Protein AF-A0A952LG15-F1 (afdb_monomer_lite)

Sequence (150 aa):
MENNVIGFGLSIRQSVFETNSSSMHSLSISENNQILEQPFKKETTLRGWIEVTGGDFGWGYEELDTSEEKLNYIFQEMYLNSNEETMNQFAQYFKEMTGIELKIDLEMLKSGYIDHQSFGLINDNYHGDFKKMYQFVVSNSSIIIDNDNH

pLDDT: mean 74.76, std 17.98, range [33.62, 94.62]

Structure (mmCIF, N/CA/C/O backbone):
data_AF-A0A952LG15-F1
#
_entry.id   AF-A0A952LG15-F1
#
loop_
_atom_site.group_PDB
_atom_site.id
_atom_site.type_symbol
_atom_site.label_atom_id
_atom_site.label_alt_id
_atom_site.label_comp_id
_atom_site.label_asym_id
_atom_site.label_entity_id
_atom_site.label_seq_id
_atom_site.pdbx_PDB_ins_code
_atom_site.Cartn_x
_atom_site.Cartn_y
_atom_site.Cartn_z
_atom_site.occupancy
_atom_site.B_iso_or_equiv
_atom_site.auth_seq_id
_atom_site.auth_comp_id
_atom_site.auth_asym_id
_atom_site.auth_atom_id
_atom_site.pdbx_PDB_model_num
ATOM 1 N N . MET A 1 1 ? -14.404 7.427 -67.918 1.00 37.53 1 MET A N 1
ATOM 2 C CA . MET A 1 1 ? -13.280 6.475 -67.836 1.00 37.53 1 MET A CA 1
ATOM 3 C C . MET A 1 1 ? -12.181 7.221 -67.084 1.00 37.53 1 MET A C 1
ATOM 5 O O . MET A 1 1 ? -11.530 8.051 -67.694 1.00 37.53 1 MET A O 1
ATOM 9 N N . GLU A 1 2 ? -12.187 7.288 -65.746 1.00 39.88 2 GLU A N 1
ATOM 10 C CA . GLU A 1 2 ? -11.816 6.214 -64.787 1.00 39.88 2 GLU A CA 1
ATOM 11 C C . GLU A 1 2 ? -10.463 5.585 -65.190 1.00 39.88 2 GLU A C 1
ATOM 13 O O . GLU A 1 2 ? -10.354 5.087 -66.304 1.00 39.88 2 GLU A O 1
ATOM 18 N N . ASN A 1 3 ? -9.373 5.633 -64.410 1.00 35.91 3 ASN A N 1
ATOM 19 C CA . ASN A 1 3 ? -9.259 5.372 -62.971 1.00 35.91 3 ASN A CA 1
ATOM 20 C C . ASN A 1 3 ? -8.068 6.077 -62.275 1.00 35.91 3 ASN A C 1
ATOM 22 O O . ASN A 1 3 ? -6.996 6.241 -62.853 1.00 35.91 3 ASN A O 1
ATOM 26 N N . ASN A 1 4 ? -8.272 6.386 -60.989 1.00 43.59 4 ASN A N 1
ATOM 27 C CA . ASN A 1 4 ? -7.253 6.574 -59.948 1.00 43.59 4 ASN A CA 1
ATOM 28 C C . ASN A 1 4 ? -6.508 5.257 -59.671 1.00 43.59 4 ASN A C 1
ATOM 30 O O . ASN A 1 4 ? -7.181 4.244 -59.518 1.00 43.59 4 ASN A O 1
ATOM 34 N N . VAL A 1 5 ? -5.190 5.296 -59.431 1.00 44.94 5 VAL A N 1
ATOM 35 C CA . VAL A 1 5 ? -4.531 4.414 -58.443 1.00 44.94 5 VAL A CA 1
ATOM 36 C C . VAL A 1 5 ? -3.368 5.164 -57.787 1.00 44.94 5 VAL A C 1
ATOM 38 O O . VAL A 1 5 ? -2.403 5.554 -58.440 1.00 44.94 5 VAL A O 1
ATOM 41 N N . ILE A 1 6 ? -3.483 5.347 -56.473 1.00 46.97 6 ILE A N 1
ATOM 42 C CA . ILE A 1 6 ? -2.462 5.860 -55.559 1.00 46.97 6 ILE A CA 1
ATOM 43 C C . ILE A 1 6 ? -1.629 4.647 -55.126 1.00 46.97 6 ILE A C 1
ATOM 45 O O . ILE A 1 6 ? -2.151 3.742 -54.479 1.00 46.97 6 ILE A O 1
ATOM 49 N N . GLY A 1 7 ? -0.356 4.588 -55.517 1.00 41.56 7 GLY A N 1
ATOM 50 C CA . GLY A 1 7 ? 0.558 3.521 -55.109 1.00 41.56 7 GLY A CA 1
ATOM 51 C C . GLY A 1 7 ? 1.258 3.870 -53.799 1.00 41.56 7 GLY A C 1
ATOM 52 O O . GLY A 1 7 ? 2.211 4.645 -53.801 1.00 41.56 7 GLY A O 1
ATOM 53 N N . PHE A 1 8 ? 0.792 3.298 -52.687 1.00 39.62 8 PHE A N 1
ATOM 54 C CA . PHE A 1 8 ? 1.508 3.282 -51.411 1.00 39.62 8 PHE A CA 1
ATOM 55 C C . PHE A 1 8 ? 2.841 2.537 -51.577 1.00 39.62 8 PHE A C 1
ATOM 57 O O . PHE A 1 8 ? 2.868 1.325 -51.786 1.00 39.62 8 PHE A O 1
ATOM 64 N N . GLY A 1 9 ? 3.955 3.261 -51.475 1.00 33.62 9 GLY A N 1
ATOM 65 C CA . GLY A 1 9 ? 5.282 2.666 -51.357 1.00 33.62 9 GLY A CA 1
ATOM 66 C C . GLY A 1 9 ? 5.472 2.096 -49.955 1.00 33.62 9 GLY A C 1
ATOM 67 O O . GLY A 1 9 ? 5.815 2.830 -49.031 1.00 33.62 9 GLY A O 1
ATOM 68 N N . LEU A 1 10 ? 5.247 0.791 -49.797 1.00 39.31 10 LEU A N 1
ATOM 69 C CA . LEU A 1 10 ? 5.712 0.028 -48.640 1.00 39.31 10 LEU A CA 1
ATOM 70 C C . LEU A 1 10 ? 7.243 0.121 -48.578 1.00 39.31 10 LEU A C 1
ATOM 72 O O . LEU A 1 10 ? 7.946 -0.481 -49.388 1.00 39.31 10 LEU A O 1
ATOM 76 N N . SER A 1 11 ? 7.761 0.891 -47.623 1.00 37.91 11 SER A N 1
ATOM 77 C CA . SER A 1 11 ? 9.184 0.890 -47.291 1.00 37.91 11 SER A CA 1
ATOM 78 C C . SER A 1 11 ? 9.449 -0.265 -46.330 1.00 37.91 11 SER A C 1
ATOM 80 O O . SER A 1 11 ? 9.225 -0.147 -45.127 1.00 37.91 11 SER A O 1
ATOM 82 N N . ILE A 1 12 ? 9.883 -1.406 -46.866 1.00 51.88 12 ILE A N 1
ATOM 83 C CA . ILE A 1 12 ? 10.419 -2.504 -46.056 1.00 51.88 12 ILE A CA 1
ATOM 84 C C . ILE A 1 12 ? 11.850 -2.111 -45.680 1.00 51.88 12 ILE A C 1
ATOM 86 O O . ILE A 1 12 ? 12.734 -2.089 -46.539 1.00 51.88 12 ILE A O 1
ATOM 90 N N . ARG A 1 13 ? 12.086 -1.759 -44.410 1.00 42.12 13 ARG A N 1
ATOM 91 C CA . ARG A 1 13 ? 13.445 -1.514 -43.913 1.00 42.12 13 ARG A CA 1
ATOM 92 C C . ARG A 1 13 ? 14.139 -2.840 -43.618 1.00 42.12 13 ARG A C 1
ATOM 94 O O . ARG A 1 13 ? 13.604 -3.709 -42.941 1.00 42.12 13 ARG A O 1
ATOM 101 N N . GLN A 1 14 ? 15.332 -2.969 -44.186 1.00 44.34 14 GLN A N 1
ATOM 102 C CA . GLN A 1 14 ? 16.214 -4.118 -44.068 1.00 44.34 14 GLN A CA 1
ATOM 103 C C . GLN A 1 14 ? 16.863 -4.215 -42.685 1.00 44.34 14 GLN A C 1
ATOM 105 O O . GLN A 1 14 ? 17.264 -3.201 -42.120 1.00 44.34 14 GLN A O 1
ATOM 110 N N . SER A 1 15 ? 17.050 -5.459 -42.234 1.00 42.75 15 SER A N 1
ATOM 111 C CA . SER A 1 15 ? 18.010 -5.871 -41.203 1.00 42.75 15 SER A CA 1
ATOM 112 C C . SER A 1 15 ? 17.993 -5.058 -39.912 1.00 42.75 15 SER A C 1
ATOM 114 O O . SER A 1 15 ? 18.987 -4.434 -39.547 1.00 42.75 15 SER A O 1
ATOM 116 N N . VAL A 1 16 ? 16.895 -5.160 -39.168 1.00 39.16 16 VAL A N 1
ATOM 117 C CA . VAL A 1 16 ? 16.917 -4.895 -37.730 1.00 39.16 16 VAL A CA 1
ATOM 118 C C . VAL A 1 16 ? 16.848 -6.251 -37.036 1.00 39.16 16 VAL A C 1
ATOM 120 O O . VAL A 1 16 ? 15.853 -6.961 -37.137 1.00 39.16 16 VAL A O 1
ATOM 123 N N . PHE A 1 17 ? 17.941 -6.648 -36.387 1.00 48.97 17 PHE A N 1
ATOM 124 C CA . PHE A 1 17 ? 17.816 -7.537 -35.241 1.00 48.97 17 PHE A CA 1
ATOM 125 C C . PHE A 1 17 ? 17.267 -6.663 -34.117 1.00 48.97 17 PHE A C 1
ATOM 127 O O . PHE A 1 17 ? 18.018 -5.929 -33.481 1.00 48.97 17 PHE A O 1
ATOM 134 N N . GLU A 1 18 ? 15.953 -6.689 -33.925 1.00 39.28 18 GLU A N 1
ATOM 135 C CA . GLU A 1 18 ? 15.362 -6.263 -32.665 1.00 39.28 18 GLU A CA 1
ATOM 136 C C . GLU A 1 18 ? 15.498 -7.459 -31.733 1.00 39.28 18 GLU A C 1
ATOM 138 O O . GLU A 1 18 ? 14.845 -8.489 -31.901 1.00 39.28 18 GLU A O 1
ATOM 143 N N . THR A 1 19 ? 16.408 -7.369 -30.770 1.00 39.56 19 THR A N 1
ATOM 144 C CA . THR A 1 19 ? 16.199 -8.137 -29.551 1.00 39.56 19 THR A CA 1
ATOM 145 C C . THR A 1 19 ? 14.883 -7.639 -28.974 1.00 39.56 19 THR A C 1
ATOM 147 O O . THR A 1 19 ? 14.786 -6.475 -28.591 1.00 39.56 19 THR A O 1
ATOM 150 N N . ASN A 1 20 ? 13.877 -8.512 -28.945 1.00 42.75 20 ASN A N 1
ATOM 151 C CA . ASN A 1 20 ? 12.822 -8.443 -27.945 1.00 42.75 20 ASN A CA 1
ATOM 152 C C . ASN A 1 20 ? 13.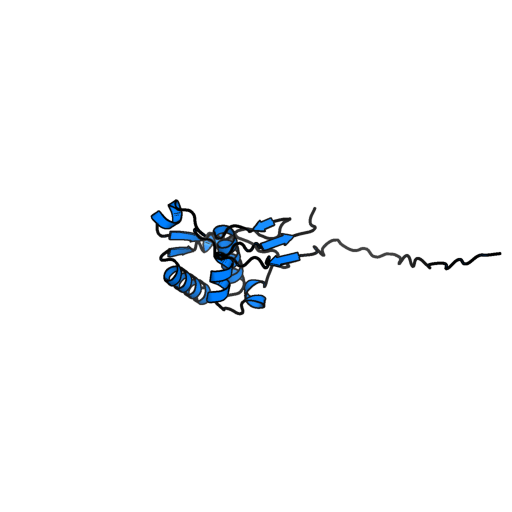517 -8.150 -26.604 1.00 42.75 20 ASN A C 1
ATOM 154 O O . ASN A 1 20 ? 14.260 -8.989 -26.095 1.00 42.75 20 ASN A O 1
ATOM 158 N N . SER A 1 21 ? 13.330 -6.936 -26.098 1.00 38.25 21 SER A N 1
ATOM 159 C CA . SER A 1 21 ? 13.308 -6.672 -24.660 1.00 38.25 21 SER A CA 1
ATOM 160 C C . SER A 1 21 ? 12.559 -5.375 -24.322 1.00 38.25 21 SER A C 1
ATOM 162 O O . SER A 1 21 ? 12.810 -4.782 -23.277 1.00 38.25 21 SER A O 1
ATOM 164 N N . SER A 1 22 ? 11.696 -4.872 -25.211 1.00 42.09 22 SER A N 1
ATOM 165 C C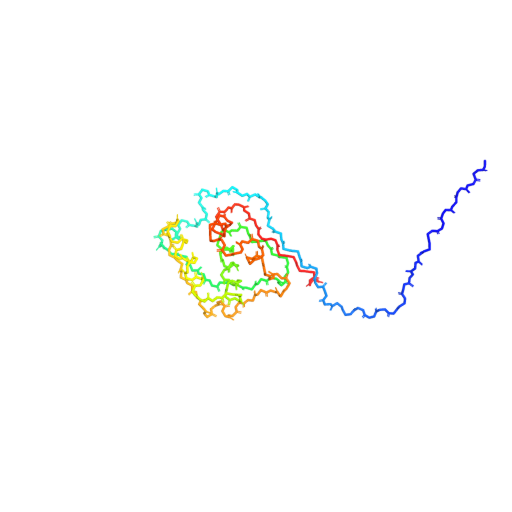A . SER A 1 22 ? 10.808 -3.755 -24.882 1.00 42.09 22 SER A CA 1
ATOM 166 C C . SER A 1 22 ? 9.412 -4.309 -24.652 1.00 42.09 22 SER A C 1
ATOM 168 O O . SER A 1 22 ? 8.566 -4.274 -25.542 1.00 42.09 22 SER A O 1
ATOM 170 N N . SER A 1 23 ? 9.198 -4.856 -23.465 1.00 43.97 23 SER A N 1
ATOM 171 C CA . SER A 1 23 ? 7.865 -5.072 -22.924 1.00 43.97 23 SER A CA 1
ATOM 172 C C . SER A 1 23 ? 7.137 -3.725 -22.911 1.00 43.97 23 SER A C 1
ATOM 174 O O . SER A 1 23 ? 7.659 -2.727 -22.397 1.00 43.97 23 SER A O 1
ATOM 176 N N . MET A 1 24 ? 5.984 -3.634 -23.580 1.00 41.62 24 MET A N 1
ATOM 177 C CA . MET A 1 24 ? 5.159 -2.437 -23.507 1.00 41.62 24 MET A CA 1
ATOM 178 C C . MET A 1 24 ? 4.460 -2.474 -22.152 1.00 41.62 24 MET A C 1
ATOM 180 O O . MET A 1 24 ? 3.515 -3.226 -21.957 1.00 41.62 24 MET A O 1
ATOM 184 N N . HIS A 1 25 ? 4.965 -1.704 -21.189 1.00 49.91 25 HIS A N 1
ATOM 185 C CA . HIS A 1 25 ? 4.358 -1.659 -19.871 1.00 49.91 25 HIS A CA 1
ATOM 186 C C . HIS A 1 25 ? 3.238 -0.624 -19.845 1.00 49.91 25 HIS A C 1
ATOM 188 O O . HIS A 1 25 ? 3.484 0.572 -20.025 1.00 49.91 25 HIS A O 1
ATOM 194 N N . SER A 1 26 ? 2.003 -1.077 -19.645 1.00 53.22 26 SER A N 1
ATOM 195 C CA . SER A 1 26 ? 0.884 -0.183 -19.373 1.00 53.22 26 SER A CA 1
ATOM 196 C C . SER A 1 26 ? 0.488 -0.337 -17.921 1.00 53.22 26 SER A C 1
ATOM 198 O O . SER A 1 26 ? 0.050 -1.407 -17.509 1.00 53.22 26 SER A O 1
ATOM 200 N N . LEU A 1 27 ? 0.658 0.749 -17.171 1.00 57.75 27 LEU A N 1
ATOM 201 C CA . LEU A 1 27 ? 0.148 0.883 -15.822 1.00 57.75 27 LEU A CA 1
ATOM 202 C C . LEU A 1 27 ? -1.009 1.876 -15.852 1.00 57.75 27 LEU A C 1
ATOM 204 O O . LEU A 1 27 ? -0.811 3.056 -16.151 1.00 57.75 27 LEU A O 1
ATOM 208 N N . SER A 1 28 ? -2.226 1.403 -15.592 1.00 60.81 28 SER A N 1
ATOM 209 C CA . SER A 1 28 ? -3.422 2.251 -15.612 1.00 60.81 28 SER A CA 1
ATOM 210 C C . SER A 1 28 ? -4.138 2.215 -14.273 1.00 60.81 28 SER A C 1
ATOM 212 O O . SER A 1 28 ? -4.377 1.144 -13.719 1.00 60.81 28 SER A O 1
ATOM 214 N N . ILE A 1 29 ? -4.489 3.401 -13.775 1.00 64.12 29 ILE A N 1
ATOM 215 C CA . ILE A 1 29 ? -5.366 3.572 -12.621 1.00 64.12 29 ILE A CA 1
ATOM 216 C C . ILE A 1 29 ? -6.767 3.837 -13.156 1.00 64.12 29 ILE A C 1
ATOM 218 O O . ILE A 1 29 ? -7.009 4.873 -13.780 1.00 64.12 29 ILE A O 1
ATOM 222 N N . SER A 1 30 ? -7.705 2.927 -12.902 1.00 63.41 30 SER A N 1
ATOM 223 C CA . SER A 1 30 ? -9.094 3.163 -13.296 1.00 63.41 30 SER A CA 1
ATOM 224 C C . SER A 1 30 ? -9.668 4.362 -12.522 1.00 63.41 30 SER A C 1
ATOM 226 O O . SER A 1 30 ? -9.570 4.403 -11.297 1.00 63.41 30 SER A O 1
ATOM 228 N N . GLU A 1 31 ? -10.334 5.302 -13.200 1.00 55.09 31 GLU A N 1
ATOM 229 C CA . GLU A 1 31 ? -10.875 6.540 -12.596 1.00 55.09 31 GLU A CA 1
ATOM 230 C C . GLU A 1 31 ? -12.061 6.328 -11.632 1.00 55.09 31 GLU A C 1
ATOM 232 O O . GLU A 1 31 ? -12.600 7.284 -11.061 1.00 55.09 31 GLU A O 1
ATOM 237 N N . ASN A 1 32 ? -12.489 5.081 -11.438 1.00 59.97 32 ASN A N 1
ATOM 238 C CA . ASN A 1 32 ? -13.530 4.737 -10.484 1.00 59.97 32 ASN A CA 1
ATOM 239 C C . ASN A 1 32 ? -12.985 4.937 -9.060 1.00 59.97 32 ASN A C 1
ATOM 241 O O . ASN A 1 32 ? -12.213 4.139 -8.542 1.00 59.97 32 ASN A O 1
ATOM 245 N N . ASN A 1 33 ? -13.360 6.064 -8.453 1.00 65.75 33 ASN A N 1
ATOM 246 C CA . ASN A 1 33 ? -12.840 6.529 -7.165 1.00 65.75 33 ASN A CA 1
ATOM 247 C C . ASN A 1 33 ? -13.893 6.478 -6.047 1.00 65.75 33 ASN A C 1
ATOM 249 O O . ASN A 1 33 ? -13.845 7.261 -5.096 1.00 65.75 33 ASN A O 1
ATOM 253 N N . GLN A 1 34 ? -14.884 5.592 -6.161 1.00 78.38 34 GLN A N 1
ATOM 254 C CA . GLN A 1 34 ? -15.860 5.406 -5.093 1.00 78.38 34 GLN A CA 1
ATOM 255 C C . GLN A 1 34 ? -15.189 4.676 -3.935 1.00 78.38 34 GLN A C 1
ATOM 257 O O . GLN A 1 34 ? -14.676 3.573 -4.103 1.00 78.38 34 GLN A O 1
ATOM 262 N N . ILE A 1 35 ? -15.188 5.306 -2.760 1.00 82.56 35 ILE A N 1
ATOM 263 C CA . ILE A 1 35 ? -14.699 4.690 -1.526 1.00 82.56 35 ILE A CA 1
ATOM 264 C C . ILE A 1 35 ? -15.581 3.483 -1.209 1.00 82.56 35 ILE A C 1
ATOM 266 O O . ILE A 1 35 ? -16.807 3.599 -1.163 1.00 82.56 35 ILE A O 1
ATOM 270 N N . LEU A 1 36 ? -14.952 2.332 -0.997 1.00 81.44 36 LEU A N 1
ATOM 271 C CA . LEU A 1 36 ? -15.633 1.094 -0.652 1.00 81.44 36 LEU A CA 1
ATOM 272 C C . LEU A 1 36 ? -16.219 1.196 0.763 1.00 81.44 36 LEU A C 1
ATOM 274 O O . LEU A 1 36 ? -15.567 1.697 1.678 1.00 81.44 36 LEU A O 1
ATOM 278 N N . GLU A 1 37 ? -17.434 0.679 0.970 1.00 79.62 37 GLU A N 1
ATOM 279 C CA . GLU A 1 37 ? -18.059 0.642 2.305 1.00 79.62 37 GLU A CA 1
ATOM 280 C C . GLU A 1 37 ? -17.304 -0.282 3.276 1.00 79.62 37 GLU A C 1
ATOM 282 O O . GLU A 1 37 ? -17.282 -0.044 4.482 1.00 79.62 37 GLU A O 1
ATOM 287 N N . GLN A 1 38 ? -16.676 -1.338 2.750 1.00 81.19 38 GLN A N 1
ATOM 288 C CA . GLN A 1 38 ? -15.858 -2.298 3.494 1.00 81.19 38 GLN A CA 1
ATOM 289 C C . GLN A 1 38 ? -14.591 -2.611 2.682 1.00 81.19 38 GLN A C 1
ATOM 291 O O . GLN A 1 38 ? -14.536 -3.640 2.011 1.00 81.19 38 GLN A O 1
ATOM 296 N N . PRO A 1 39 ? -13.581 -1.718 2.699 1.00 84.25 39 PRO A N 1
ATOM 297 C CA . PRO A 1 39 ? -12.384 -1.875 1.874 1.00 84.25 39 PRO A CA 1
ATOM 298 C C . PRO A 1 39 ? -11.505 -3.053 2.316 1.00 84.25 39 PRO A C 1
ATOM 300 O O . PRO A 1 39 ? -10.706 -3.535 1.520 1.00 84.25 39 PRO A O 1
ATOM 303 N N . PHE A 1 40 ? -11.657 -3.534 3.554 1.00 87.88 40 PHE A N 1
ATOM 304 C CA . PHE A 1 40 ? -10.888 -4.643 4.120 1.00 87.88 40 PHE A CA 1
ATOM 305 C C . PHE A 1 40 ? -11.804 -5.760 4.613 1.00 87.88 40 PHE A C 1
ATOM 307 O O . PHE A 1 40 ? -12.943 -5.518 5.020 1.00 87.88 40 PHE A O 1
ATOM 314 N N . LYS A 1 41 ? -11.283 -6.992 4.609 1.00 85.31 41 LYS A N 1
ATOM 315 C CA . LYS A 1 41 ? -12.002 -8.176 5.094 1.00 85.31 41 LYS A CA 1
ATOM 316 C C . LYS A 1 41 ? -12.377 -8.025 6.571 1.00 85.31 41 LYS A C 1
ATOM 318 O O . LYS A 1 41 ? -11.608 -7.504 7.380 1.00 85.31 41 LYS A O 1
ATOM 323 N N . LYS A 1 42 ? -13.544 -8.546 6.955 1.00 81.25 42 LYS A N 1
ATOM 324 C CA . LYS A 1 42 ? -14.055 -8.448 8.332 1.00 81.25 42 LYS A CA 1
ATOM 325 C C . LYS A 1 42 ? -13.097 -9.074 9.344 1.00 81.25 42 LYS A C 1
ATOM 327 O O . LYS A 1 42 ? -12.929 -8.550 10.440 1.00 81.25 42 LYS A O 1
ATOM 332 N N . GLU A 1 43 ? -12.465 -10.186 8.988 1.00 80.00 43 GLU A N 1
ATOM 333 C CA . GLU A 1 43 ? -11.486 -10.889 9.817 1.00 80.00 43 GLU A CA 1
ATOM 334 C C . GLU A 1 43 ? -10.293 -9.990 10.149 1.00 80.00 43 GLU A C 1
ATOM 336 O O . GLU A 1 43 ? -9.849 -9.948 11.295 1.00 80.00 43 GLU A O 1
ATOM 341 N N . THR A 1 44 ? -9.818 -9.234 9.164 1.00 81.12 44 THR A N 1
ATOM 342 C CA . THR A 1 44 ? -8.752 -8.241 9.300 1.00 81.12 44 THR A CA 1
ATOM 343 C C . THR A 1 44 ? -9.173 -7.114 10.244 1.00 81.12 44 THR A C 1
ATOM 345 O O . THR A 1 44 ? -8.457 -6.794 11.194 1.00 81.12 44 THR A O 1
ATOM 348 N N . THR A 1 45 ? -10.380 -6.568 10.062 1.00 80.50 45 THR A N 1
ATOM 349 C CA . THR A 1 45 ? -10.933 -5.534 10.952 1.00 80.50 45 THR A CA 1
ATOM 350 C C . THR A 1 45 ? -11.098 -6.038 12.390 1.00 80.50 45 THR A C 1
ATOM 352 O O . THR A 1 45 ? -10.817 -5.304 13.332 1.00 80.50 45 THR A O 1
ATOM 355 N N . LEU A 1 46 ? -11.502 -7.300 12.581 1.00 83.81 46 LEU A N 1
ATOM 356 C CA . LEU A 1 46 ? -11.636 -7.929 13.902 1.00 83.81 46 LEU A CA 1
ATOM 357 C C . LEU A 1 46 ? -10.285 -8.191 14.577 1.00 83.81 46 LEU A C 1
ATOM 359 O O . LEU A 1 46 ? -10.183 -8.089 15.798 1.00 83.81 46 LEU A O 1
ATOM 363 N N . ARG A 1 47 ? -9.255 -8.543 13.799 1.00 87.06 47 ARG A N 1
ATOM 364 C CA . ARG A 1 47 ? -7.877 -8.689 14.294 1.00 87.06 47 ARG A CA 1
ATOM 365 C C . ARG A 1 47 ? -7.259 -7.342 14.666 1.00 87.06 47 ARG A C 1
ATOM 367 O O . ARG A 1 47 ? -6.380 -7.311 15.524 1.00 87.06 47 ARG A O 1
ATOM 374 N N . GLY A 1 48 ? -7.707 -6.264 14.024 1.00 88.38 48 GLY A N 1
ATOM 375 C CA . GLY A 1 48 ? -7.177 -4.913 14.197 1.00 88.38 48 GLY A CA 1
ATOM 376 C C . GLY A 1 48 ? -5.847 -4.679 13.481 1.00 88.38 48 GLY A C 1
ATOM 377 O O . GLY A 1 48 ? -5.222 -3.648 13.712 1.00 88.38 48 GLY A O 1
ATOM 378 N N . TRP A 1 49 ? -5.401 -5.613 12.632 1.00 91.38 49 TRP A N 1
ATOM 379 C CA . TRP A 1 49 ? -4.172 -5.461 11.857 1.00 91.38 49 TRP A CA 1
ATOM 380 C C . TRP A 1 49 ? -4.222 -6.158 10.489 1.00 91.38 49 TRP A C 1
ATOM 382 O O . TRP A 1 49 ? -4.905 -7.173 10.336 1.00 91.38 49 TRP A O 1
ATOM 392 N N . ILE A 1 50 ? -3.469 -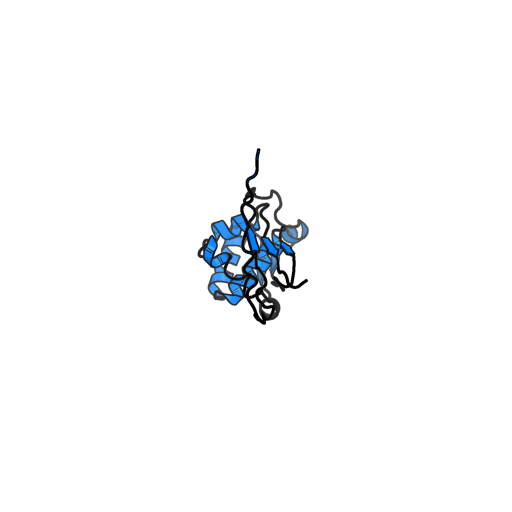5.616 9.526 1.00 91.00 50 ILE A N 1
ATOM 393 C CA . ILE A 1 50 ? -3.205 -6.152 8.178 1.00 91.00 50 ILE A CA 1
ATOM 394 C C . ILE A 1 50 ? -1.732 -6.534 8.084 1.00 91.00 50 ILE A C 1
ATOM 396 O O . ILE A 1 50 ? -0.874 -5.780 8.537 1.00 91.00 50 ILE A O 1
ATOM 400 N N . GLU A 1 51 ? -1.440 -7.688 7.494 1.00 91.62 51 GLU A N 1
ATOM 401 C CA . GLU A 1 51 ? -0.077 -8.056 7.109 1.00 91.62 51 GLU A CA 1
ATOM 402 C C . GLU A 1 51 ? 0.253 -7.449 5.747 1.00 91.62 51 GLU A C 1
ATOM 404 O O . GLU A 1 51 ? -0.533 -7.577 4.808 1.00 91.62 51 GLU A O 1
ATOM 409 N N . VAL A 1 52 ? 1.396 -6.778 5.654 1.00 92.12 52 VAL A N 1
ATOM 410 C CA . VAL A 1 52 ? 1.908 -6.197 4.415 1.00 92.12 52 VAL A CA 1
ATOM 411 C C . VAL A 1 52 ? 3.217 -6.893 4.092 1.00 92.12 52 VAL A C 1
ATOM 413 O O . VAL A 1 52 ? 4.228 -6.660 4.752 1.00 92.12 52 VAL A O 1
ATOM 416 N N . THR A 1 53 ? 3.177 -7.758 3.088 1.00 89.56 53 THR A N 1
ATOM 417 C CA . THR A 1 53 ? 4.316 -8.580 2.659 1.00 89.56 53 THR A CA 1
ATOM 418 C C . THR A 1 53 ? 4.929 -8.089 1.355 1.00 89.56 53 THR A C 1
ATOM 420 O O . THR A 1 53 ? 6.021 -8.521 1.004 1.00 89.56 53 THR A O 1
ATOM 423 N N . GLY A 1 54 ? 4.235 -7.207 0.631 1.00 88.25 54 GLY A N 1
ATOM 424 C CA . GLY A 1 54 ? 4.586 -6.885 -0.747 1.00 88.25 54 GLY A CA 1
ATOM 425 C C . GLY A 1 54 ? 4.220 -8.027 -1.688 1.00 88.25 54 GLY A C 1
ATOM 426 O O . GLY A 1 54 ? 3.250 -8.752 -1.447 1.00 88.25 54 GLY A O 1
ATOM 427 N N . GLY A 1 55 ? 4.993 -8.172 -2.756 1.00 86.62 55 GLY A N 1
ATOM 428 C CA . GLY A 1 55 ? 4.771 -9.192 -3.773 1.00 86.62 55 GLY A CA 1
ATOM 429 C C . GLY A 1 55 ? 5.693 -9.029 -4.974 1.00 86.62 55 GLY A C 1
ATOM 430 O O . GLY A 1 55 ? 6.527 -8.122 -5.009 1.00 86.62 55 GLY A O 1
ATOM 431 N N . ASP A 1 56 ? 5.510 -9.919 -5.943 1.00 83.62 56 ASP A N 1
ATOM 432 C CA . ASP A 1 56 ? 6.141 -9.845 -7.256 1.00 83.62 56 ASP A CA 1
ATOM 433 C C . ASP A 1 56 ? 5.111 -9.329 -8.257 1.00 83.62 56 ASP A C 1
ATOM 435 O O . ASP A 1 56 ? 4.082 -9.969 -8.457 1.00 83.62 56 ASP A O 1
ATOM 439 N N . PHE A 1 57 ? 5.402 -8.188 -8.872 1.00 83.31 57 PHE A N 1
ATOM 440 C CA . PHE A 1 57 ? 4.508 -7.495 -9.792 1.00 83.31 57 PHE A CA 1
ATOM 441 C C . PHE A 1 57 ? 5.224 -7.209 -11.113 1.00 83.31 57 PHE A C 1
ATOM 443 O O . PHE A 1 57 ? 6.399 -6.827 -11.121 1.00 83.31 57 PHE A O 1
ATOM 450 N N . GLY A 1 58 ? 4.513 -7.337 -12.232 1.00 73.31 58 GLY A N 1
ATOM 451 C CA . GLY A 1 58 ? 5.025 -6.942 -13.550 1.00 73.31 58 GLY A CA 1
ATOM 452 C C . GLY A 1 58 ? 5.552 -8.084 -14.410 1.00 73.31 58 GLY A C 1
ATOM 453 O O . GLY A 1 58 ? 6.176 -7.822 -15.434 1.00 73.31 58 GLY A O 1
ATOM 454 N N . TRP A 1 59 ? 5.301 -9.347 -14.049 1.00 71.38 59 TRP A N 1
ATOM 455 C CA . TRP A 1 59 ? 5.745 -10.505 -14.845 1.00 71.38 59 TRP A CA 1
ATOM 456 C C . TRP A 1 59 ? 4.807 -10.861 -16.005 1.00 71.38 59 TRP A C 1
ATOM 458 O O . TRP A 1 59 ? 5.211 -11.579 -16.920 1.00 71.38 59 TRP A O 1
ATOM 468 N N . GLY A 1 60 ? 3.572 -10.369 -15.979 1.00 70.44 60 GLY A N 1
ATOM 469 C CA . GLY A 1 60 ? 2.548 -10.637 -16.982 1.00 70.44 60 GLY A CA 1
ATOM 470 C C . GLY A 1 60 ? 1.363 -9.696 -16.804 1.00 70.44 60 GLY A C 1
ATOM 471 O O . GLY A 1 60 ? 1.515 -8.602 -16.265 1.00 70.44 60 GLY A O 1
ATOM 472 N N . TYR A 1 61 ? 0.188 -10.139 -17.246 1.00 77.50 61 TYR A N 1
ATOM 473 C CA . TYR A 1 61 ? -1.056 -9.425 -16.980 1.00 77.50 61 TYR A CA 1
ATOM 474 C C . TYR A 1 61 ? -1.503 -9.642 -15.529 1.00 77.50 61 TYR A C 1
ATOM 476 O O . TYR A 1 61 ? -1.770 -10.776 -15.121 1.00 77.50 61 TYR A O 1
ATOM 484 N N . GLU A 1 62 ? -1.629 -8.556 -14.774 1.00 80.69 62 GLU A N 1
ATOM 485 C CA . GLU A 1 62 ? -2.156 -8.537 -13.412 1.00 80.69 62 GLU A CA 1
ATOM 486 C C . GLU A 1 62 ? -3.156 -7.381 -13.266 1.00 80.69 62 GLU A C 1
ATOM 488 O O . GLU A 1 62 ? -2.919 -6.261 -13.721 1.00 80.69 62 GLU A O 1
ATOM 493 N N . GLU A 1 63 ? -4.285 -7.640 -12.608 1.00 84.25 63 GLU A N 1
ATOM 494 C CA . GLU A 1 63 ? -5.244 -6.611 -12.209 1.00 84.25 63 GLU A CA 1
ATOM 495 C C . GLU A 1 63 ? -5.351 -6.628 -10.683 1.00 84.25 63 GLU A C 1
ATOM 497 O O . GLU A 1 63 ? -5.855 -7.585 -10.102 1.00 84.25 63 GLU A O 1
ATOM 502 N N . LEU A 1 64 ? -4.844 -5.578 -10.035 1.00 85.25 64 LEU A N 1
ATOM 503 C CA . LEU A 1 64 ? -4.900 -5.406 -8.585 1.00 85.25 64 LEU A CA 1
ATOM 504 C C . LEU A 1 64 ? -6.120 -4.548 -8.253 1.00 85.25 64 LEU A C 1
ATOM 506 O O . LEU A 1 64 ? -6.056 -3.315 -8.317 1.00 85.25 64 LEU A O 1
ATOM 510 N N . ASP A 1 65 ? -7.240 -5.189 -7.937 1.00 84.31 65 ASP A N 1
ATOM 511 C CA . ASP A 1 65 ? -8.527 -4.524 -7.705 1.00 84.31 65 ASP A CA 1
ATOM 512 C C . ASP A 1 65 ? -8.907 -4.451 -6.218 1.00 84.31 65 ASP A C 1
ATOM 514 O O . ASP A 1 65 ? -9.703 -3.594 -5.812 1.00 84.31 65 ASP A O 1
ATOM 518 N N . THR A 1 66 ? -8.293 -5.280 -5.369 1.00 88.06 66 THR A N 1
ATOM 519 C CA . THR A 1 66 ? -8.573 -5.272 -3.935 1.00 88.06 66 THR A CA 1
ATOM 520 C C . THR A 1 66 ? -7.727 -4.243 -3.189 1.00 88.06 66 THR A C 1
ATOM 522 O O . THR A 1 66 ? -6.577 -3.952 -3.530 1.00 88.06 66 THR A O 1
ATOM 525 N N . SER A 1 67 ? -8.266 -3.705 -2.089 1.00 90.81 67 SER A N 1
ATOM 526 C CA . SER A 1 67 ? -7.514 -2.782 -1.227 1.00 90.81 67 SER A CA 1
ATOM 527 C C . SER A 1 67 ? -6.255 -3.424 -0.635 1.00 90.81 67 SER A C 1
ATOM 529 O O . SER A 1 67 ? -5.277 -2.726 -0.395 1.00 90.81 67 SER A O 1
ATOM 531 N N . GLU A 1 68 ? -6.263 -4.740 -0.386 1.00 91.56 68 GLU A N 1
ATOM 532 C CA . GLU A 1 68 ? -5.105 -5.475 0.146 1.00 91.56 68 GLU A CA 1
ATOM 533 C C . GLU A 1 68 ? -3.987 -5.592 -0.901 1.00 91.56 68 GLU A C 1
ATOM 535 O O . GLU A 1 68 ? -2.824 -5.352 -0.579 1.00 91.56 68 GLU A O 1
ATOM 540 N N . GLU A 1 69 ? -4.316 -5.903 -2.156 1.00 90.00 69 GLU A N 1
ATOM 541 C CA . GLU A 1 69 ? -3.332 -5.967 -3.247 1.00 90.00 69 GLU A CA 1
ATOM 542 C C . GLU A 1 69 ? -2.748 -4.590 -3.547 1.00 90.00 69 GLU A C 1
ATOM 544 O O . GLU A 1 69 ? -1.528 -4.438 -3.609 1.00 90.00 69 GLU A O 1
ATOM 549 N N . LYS A 1 70 ? -3.601 -3.560 -3.623 1.00 89.94 70 LYS A N 1
ATOM 550 C CA . LYS A 1 70 ? -3.148 -2.174 -3.777 1.00 89.94 70 LYS A CA 1
ATOM 551 C C . LYS A 1 70 ? -2.232 -1.757 -2.636 1.00 89.94 70 LYS A C 1
ATOM 553 O O . LYS A 1 70 ? -1.198 -1.151 -2.881 1.00 89.94 70 LYS A O 1
ATOM 558 N N . LEU A 1 71 ? -2.568 -2.099 -1.392 1.00 92.06 71 LEU A N 1
ATOM 559 C CA . LEU A 1 71 ? -1.716 -1.792 -0.246 1.00 92.06 71 LEU A CA 1
ATOM 560 C C . LEU A 1 71 ? -0.341 -2.471 -0.364 1.00 92.06 71 LEU A C 1
ATOM 562 O O . LEU A 1 71 ? 0.673 -1.810 -0.152 1.00 92.06 71 LEU A O 1
ATOM 566 N N . ASN A 1 72 ? -0.296 -3.752 -0.740 1.00 91.75 72 ASN A N 1
ATOM 567 C CA . ASN A 1 72 ? 0.966 -4.470 -0.940 1.00 91.75 72 ASN A CA 1
ATOM 568 C C . ASN A 1 72 ? 1.804 -3.863 -2.070 1.00 91.75 72 ASN A C 1
ATOM 570 O O . ASN A 1 72 ? 3.006 -3.684 -1.891 1.00 91.75 72 ASN A O 1
ATOM 574 N N . TYR A 1 73 ? 1.174 -3.470 -3.178 1.00 88.94 73 TYR A N 1
ATOM 575 C CA . TYR A 1 73 ? 1.848 -2.784 -4.278 1.00 88.94 73 TYR A CA 1
ATOM 576 C C . TYR A 1 73 ? 2.485 -1.463 -3.830 1.00 88.94 73 TYR A C 1
ATOM 578 O O . TYR A 1 73 ? 3.666 -1.222 -4.072 1.00 88.94 73 TYR A O 1
ATOM 586 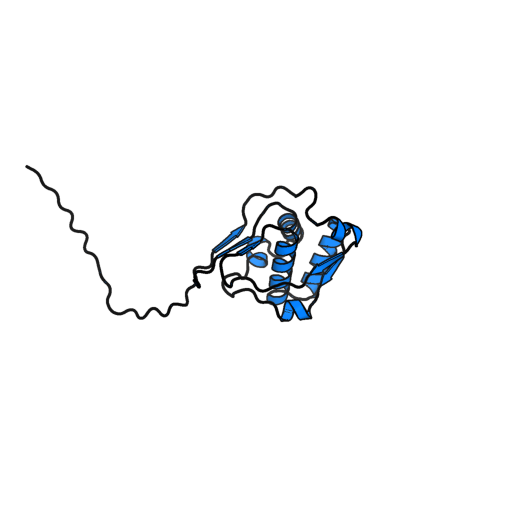N N . ILE A 1 74 ? 1.730 -0.624 -3.106 1.00 89.06 74 ILE A N 1
ATOM 587 C CA . ILE A 1 74 ? 2.238 0.655 -2.589 1.00 89.06 74 ILE A CA 1
ATOM 588 C C . ILE A 1 74 ? 3.450 0.439 -1.690 1.00 89.06 74 ILE A C 1
ATOM 590 O O . ILE A 1 74 ? 4.456 1.126 -1.844 1.00 89.06 74 ILE A O 1
ATOM 594 N N . PHE A 1 75 ? 3.367 -0.496 -0.743 1.00 90.75 75 PHE A N 1
ATOM 595 C CA . PHE A 1 75 ? 4.471 -0.745 0.181 1.00 90.75 75 PHE A CA 1
ATOM 596 C C . PHE A 1 75 ? 5.687 -1.359 -0.512 1.00 90.75 75 PHE A C 1
ATOM 598 O O . PHE A 1 75 ? 6.810 -1.006 -0.152 1.00 90.75 75 PHE A O 1
ATOM 605 N N . GLN A 1 76 ? 5.484 -2.201 -1.528 1.00 90.38 76 GLN A N 1
ATOM 606 C CA . GLN A 1 76 ? 6.567 -2.708 -2.367 1.00 90.38 76 GLN A CA 1
ATOM 607 C C . GLN A 1 76 ? 7.256 -1.564 -3.131 1.00 90.38 76 GLN A C 1
ATOM 609 O O . GLN A 1 76 ? 8.483 -1.477 -3.137 1.00 90.38 76 GLN A O 1
ATOM 614 N N . GLU A 1 77 ? 6.496 -0.628 -3.706 1.00 86.81 77 GLU A N 1
ATOM 615 C CA . GLU A 1 77 ? 7.067 0.533 -4.397 1.00 86.81 77 GLU A CA 1
ATOM 616 C C . GLU A 1 77 ? 7.780 1.486 -3.424 1.00 86.81 77 GLU A C 1
ATOM 618 O O . GLU A 1 77 ? 8.896 1.930 -3.697 1.00 86.81 77 GLU A O 1
ATOM 623 N N . MET A 1 78 ? 7.185 1.773 -2.261 1.00 87.38 78 MET A N 1
ATOM 624 C CA . MET A 1 78 ? 7.805 2.602 -1.220 1.00 87.38 78 MET A CA 1
ATOM 625 C C . MET A 1 78 ? 9.099 1.980 -0.693 1.00 87.38 78 MET A C 1
ATOM 627 O O . MET A 1 78 ? 10.056 2.711 -0.462 1.00 87.38 78 MET A O 1
ATOM 631 N N . TYR A 1 79 ? 9.161 0.657 -0.539 1.00 87.62 79 TYR A N 1
ATOM 632 C CA . TYR A 1 79 ? 10.386 -0.028 -0.128 1.00 87.62 79 TYR A CA 1
ATOM 633 C C . TYR A 1 79 ? 11.528 0.174 -1.138 1.00 87.62 79 TYR A C 1
ATOM 635 O O . TYR A 1 79 ? 12.679 0.362 -0.750 1.00 87.62 79 TYR A O 1
ATOM 643 N N . LEU A 1 80 ? 11.206 0.179 -2.433 1.00 83.38 80 LEU A N 1
ATOM 644 C CA . LEU A 1 80 ? 12.179 0.336 -3.515 1.00 83.38 80 LEU A CA 1
ATOM 645 C C . LEU A 1 80 ? 12.566 1.806 -3.792 1.00 83.38 80 LEU A C 1
ATOM 647 O O . LEU A 1 80 ? 13.680 2.060 -4.246 1.00 83.38 80 LEU A O 1
ATOM 651 N N . ASN A 1 81 ? 11.670 2.771 -3.534 1.00 78.69 81 ASN A N 1
ATOM 652 C CA . ASN A 1 81 ? 11.841 4.192 -3.899 1.00 78.69 81 ASN A CA 1
ATOM 653 C C . ASN A 1 81 ? 11.995 5.170 -2.737 1.00 78.69 81 ASN A C 1
ATOM 655 O O . ASN A 1 81 ? 12.395 6.318 -2.939 1.00 78.69 81 ASN A O 1
ATOM 659 N N . SER A 1 82 ? 11.574 4.771 -1.547 1.00 78.62 82 SER A N 1
ATOM 660 C CA . SER A 1 82 ? 11.493 5.636 -0.375 1.00 78.62 82 SER A CA 1
ATOM 661 C C . SER A 1 82 ? 12.338 5.066 0.757 1.00 78.62 82 SER A C 1
ATOM 663 O O . SER A 1 82 ? 13.108 4.123 0.591 1.00 78.62 82 SER A O 1
ATOM 665 N N . ASN A 1 83 ? 12.242 5.692 1.924 1.00 82.69 83 ASN A N 1
ATOM 666 C CA . ASN A 1 83 ? 12.874 5.199 3.134 1.00 82.69 83 ASN A CA 1
ATOM 667 C C . ASN A 1 83 ? 11.822 4.629 4.095 1.00 82.69 83 ASN A C 1
ATOM 669 O O . ASN A 1 83 ? 10.618 4.877 3.977 1.00 82.69 83 ASN A O 1
ATOM 673 N N . GLU A 1 84 ? 12.313 3.893 5.086 1.00 86.50 84 GLU A N 1
ATOM 674 C CA . GLU A 1 84 ? 11.490 3.290 6.135 1.00 86.50 84 GLU A CA 1
ATOM 675 C C . GLU A 1 84 ? 10.666 4.340 6.908 1.00 86.50 84 GLU A C 1
ATOM 677 O O . GLU A 1 84 ? 9.549 4.066 7.341 1.00 86.50 84 GLU A O 1
ATOM 682 N N . GLU A 1 85 ? 11.166 5.574 7.041 1.00 88.44 85 GLU A N 1
ATOM 683 C CA . GLU A 1 85 ? 10.438 6.662 7.701 1.00 88.44 85 GLU A CA 1
ATOM 684 C C . GLU A 1 85 ? 9.154 7.027 6.942 1.00 88.44 85 GLU A C 1
ATOM 686 O O . GLU A 1 85 ? 8.091 7.114 7.554 1.00 88.44 85 GLU A O 1
ATOM 691 N N . THR A 1 86 ? 9.211 7.176 5.616 1.00 88.06 86 THR A N 1
ATOM 692 C CA . THR A 1 86 ? 8.026 7.461 4.789 1.00 88.06 86 THR A CA 1
ATOM 693 C C . THR A 1 86 ? 7.007 6.322 4.863 1.00 88.06 86 THR A C 1
ATOM 695 O O . THR A 1 86 ? 5.809 6.578 4.989 1.00 88.06 86 THR A O 1
ATOM 698 N N . MET A 1 87 ? 7.466 5.065 4.850 1.00 90.25 87 MET A N 1
ATOM 699 C CA . MET A 1 87 ? 6.592 3.896 5.026 1.00 90.25 87 MET A CA 1
ATOM 700 C C . MET A 1 87 ? 5.879 3.925 6.382 1.00 90.25 87 MET A C 1
ATOM 702 O O . MET A 1 87 ? 4.663 3.744 6.451 1.00 90.25 87 MET A O 1
ATOM 706 N N . ASN A 1 88 ? 6.616 4.213 7.457 1.00 91.94 88 ASN A N 1
ATOM 707 C CA . ASN A 1 88 ? 6.060 4.314 8.804 1.00 91.94 88 ASN A CA 1
ATOM 708 C C . ASN A 1 88 ? 5.073 5.483 8.940 1.00 91.94 88 ASN A C 1
ATOM 710 O O . ASN A 1 88 ? 4.038 5.340 9.590 1.00 91.94 88 ASN A O 1
ATOM 714 N N . GLN A 1 89 ? 5.347 6.625 8.303 1.00 92.94 89 GLN A N 1
ATOM 715 C CA . GLN A 1 89 ? 4.426 7.764 8.278 1.00 92.94 89 GLN A CA 1
ATOM 716 C C . GLN A 1 89 ? 3.118 7.422 7.552 1.00 92.94 89 GLN A C 1
ATOM 718 O O . GLN A 1 89 ? 2.039 7.751 8.048 1.00 92.94 89 GLN A O 1
ATOM 723 N N . PHE A 1 90 ? 3.188 6.715 6.420 1.00 93.06 90 PHE A N 1
ATOM 724 C CA . PHE A 1 90 ? 1.988 6.261 5.720 1.00 93.06 90 PHE A CA 1
ATOM 725 C C . PHE A 1 90 ? 1.214 5.210 6.528 1.00 93.06 90 PHE A C 1
ATOM 727 O O . PHE A 1 90 ? -0.008 5.300 6.631 1.00 93.06 90 PHE A O 1
ATOM 734 N N . ALA A 1 91 ? 1.902 4.261 7.171 1.00 93.94 91 ALA A N 1
ATOM 735 C CA . ALA A 1 91 ? 1.272 3.280 8.055 1.00 93.94 91 ALA A CA 1
ATOM 736 C C . ALA A 1 91 ? 0.556 3.939 9.246 1.00 93.94 91 ALA A C 1
ATOM 738 O O . ALA A 1 91 ? -0.558 3.548 9.602 1.00 93.94 91 ALA A O 1
ATOM 739 N N . GLN A 1 92 ? 1.161 4.976 9.827 1.00 94.62 92 GLN A N 1
ATOM 740 C CA . GLN A 1 92 ? 0.549 5.773 10.885 1.00 94.62 92 GLN A CA 1
ATOM 741 C C . GLN A 1 92 ? -0.696 6.513 10.378 1.00 94.62 92 GLN A C 1
ATOM 743 O O . GLN A 1 92 ? -1.752 6.426 11.005 1.00 94.62 92 GLN A O 1
ATOM 748 N N . TYR A 1 93 ? -0.608 7.172 9.218 1.00 94.50 93 TYR A N 1
ATOM 749 C CA . TYR A 1 93 ? -1.754 7.829 8.583 1.00 94.50 93 TYR A CA 1
ATOM 750 C C . TYR A 1 93 ? -2.899 6.839 8.321 1.00 94.50 93 TYR A C 1
ATOM 752 O O . TYR A 1 93 ? -4.059 7.101 8.634 1.00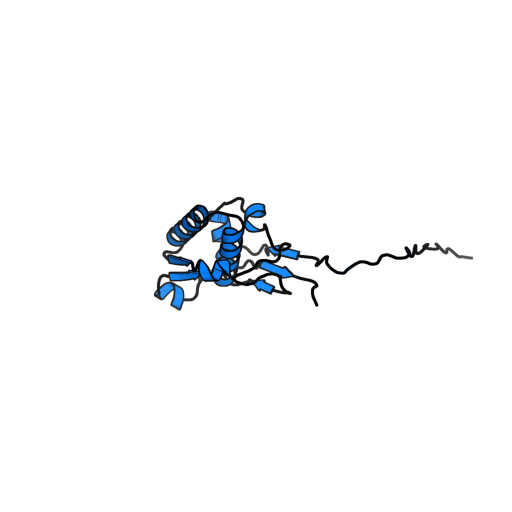 94.50 93 TYR A O 1
ATOM 760 N N . PHE A 1 94 ? -2.575 5.658 7.799 1.00 94.06 94 PHE A N 1
ATOM 761 C CA . PHE A 1 94 ? -3.543 4.601 7.541 1.00 94.06 94 PHE A CA 1
ATOM 762 C C . PHE A 1 94 ? -4.257 4.147 8.824 1.00 94.06 94 PHE A C 1
ATOM 764 O O . PHE A 1 94 ? -5.486 4.005 8.839 1.00 94.06 94 PHE A O 1
ATOM 771 N N . LYS A 1 95 ? -3.509 3.973 9.919 1.00 94.06 95 LYS A N 1
ATOM 772 C CA . LYS A 1 95 ? -4.060 3.629 11.235 1.00 94.06 95 LYS A CA 1
ATOM 773 C C . LYS A 1 95 ? -4.968 4.724 11.786 1.00 94.06 95 LYS A C 1
ATOM 775 O O . LYS A 1 95 ? -6.008 4.409 12.354 1.00 94.06 95 LYS A O 1
ATOM 780 N N . GLU A 1 96 ? -4.625 5.994 11.598 1.00 93.81 96 GLU A N 1
ATOM 781 C CA . GLU A 1 96 ? -5.471 7.125 12.005 1.00 93.81 96 GLU A CA 1
ATOM 782 C C . GLU A 1 96 ? -6.805 7.158 11.249 1.00 93.81 96 GLU A C 1
ATOM 784 O O . GLU A 1 96 ? -7.839 7.473 11.837 1.00 93.81 96 GLU A O 1
ATOM 789 N N . MET A 1 97 ? -6.798 6.786 9.966 1.00 90.75 97 MET A N 1
ATOM 790 C CA . MET A 1 97 ? -7.997 6.792 9.124 1.00 90.75 97 MET A CA 1
ATOM 791 C C . MET A 1 97 ? -8.903 5.572 9.329 1.00 90.75 97 MET A C 1
ATOM 793 O O . MET A 1 97 ? -10.121 5.688 9.197 1.00 90.75 97 MET A O 1
ATOM 797 N N . THR A 1 98 ? -8.329 4.403 9.628 1.00 90.00 98 THR A N 1
ATOM 798 C CA . THR A 1 98 ? -9.062 3.120 9.652 1.00 90.00 98 THR A CA 1
ATOM 799 C C . THR A 1 98 ? -9.178 2.490 11.038 1.00 90.00 98 THR A C 1
ATOM 801 O O . THR A 1 98 ? -10.029 1.629 11.252 1.00 90.00 98 THR A O 1
ATOM 804 N N . GLY A 1 99 ? -8.312 2.875 11.977 1.00 90.31 99 GLY A N 1
ATOM 805 C CA . GLY A 1 99 ? -8.106 2.174 13.244 1.00 90.31 99 GLY A CA 1
ATOM 806 C C . GLY A 1 99 ? -7.342 0.849 13.118 1.00 90.31 99 GLY A C 1
ATOM 807 O O . GLY A 1 99 ? -7.171 0.164 14.125 1.00 90.31 99 GLY A O 1
ATOM 808 N N . ILE A 1 100 ? -6.889 0.477 11.915 1.00 92.25 100 ILE A N 1
ATOM 809 C CA . ILE A 1 100 ? -6.219 -0.796 11.626 1.00 92.25 100 ILE A CA 1
ATOM 810 C C . ILE A 1 100 ? -4.703 -0.589 11.604 1.00 92.25 100 ILE A C 1
ATOM 812 O O . ILE A 1 100 ? -4.193 0.336 10.977 1.00 92.25 100 ILE A O 1
ATOM 816 N N . GLU A 1 101 ? -3.967 -1.465 12.279 1.00 93.75 101 GLU A N 1
ATOM 817 C CA . GLU A 1 101 ? -2.505 -1.459 12.286 1.00 93.75 101 GLU A CA 1
ATOM 818 C C . GLU A 1 101 ? -1.921 -2.203 11.077 1.00 93.75 101 GLU A C 1
ATOM 820 O O . GLU A 1 101 ? -2.409 -3.264 10.700 1.00 93.75 101 GLU A O 1
ATOM 825 N N . LEU A 1 102 ? -0.852 -1.681 10.476 1.00 93.69 102 LEU A N 1
ATOM 826 C CA . LEU A 1 102 ? -0.127 -2.382 9.416 1.00 93.69 102 LEU A CA 1
ATOM 827 C C . LEU A 1 102 ? 1.099 -3.081 10.007 1.00 93.69 102 LEU A C 1
ATOM 829 O O . LEU A 1 102 ? 1.963 -2.432 10.595 1.00 93.69 102 LEU A O 1
ATOM 833 N N . LYS A 1 103 ? 1.179 -4.402 9.845 1.00 93.50 103 LYS A N 1
ATOM 834 C CA . LYS A 1 103 ? 2.362 -5.205 10.165 1.00 93.50 103 LYS A CA 1
ATOM 835 C C . LYS A 1 103 ? 3.163 -5.419 8.896 1.00 93.50 103 LYS A C 1
ATOM 837 O O . LYS A 1 103 ? 2.803 -6.250 8.069 1.00 93.50 103 LYS A O 1
ATOM 842 N N . ILE A 1 104 ? 4.218 -4.634 8.756 1.00 92.56 104 ILE A N 1
ATOM 843 C CA . ILE A 1 104 ? 5.073 -4.628 7.576 1.00 92.56 104 ILE A CA 1
ATOM 844 C C . ILE A 1 104 ? 6.151 -5.702 7.744 1.00 92.56 104 ILE A C 1
ATOM 846 O O . ILE A 1 104 ? 6.939 -5.638 8.689 1.00 92.56 104 ILE A O 1
ATOM 850 N N . ASP A 1 105 ? 6.193 -6.672 6.834 1.00 91.50 105 ASP A N 1
ATOM 851 C CA . ASP A 1 105 ? 7.253 -7.676 6.769 1.00 91.50 105 ASP A CA 1
ATOM 852 C C . ASP A 1 105 ? 8.361 -7.201 5.816 1.00 91.50 105 ASP A C 1
ATOM 854 O O . ASP A 1 105 ? 8.264 -7.307 4.593 1.00 91.50 105 ASP A O 1
ATOM 858 N N . LEU A 1 106 ? 9.428 -6.644 6.395 1.00 88.12 106 LEU A N 1
ATOM 859 C CA . LEU A 1 106 ? 10.569 -6.119 5.640 1.00 88.12 106 LEU A CA 1
ATOM 860 C C . LEU A 1 106 ? 11.373 -7.210 4.916 1.00 88.12 106 LEU A C 1
ATOM 862 O O . LEU A 1 106 ? 11.998 -6.913 3.899 1.00 88.12 106 LEU A O 1
ATOM 866 N N . GLU A 1 107 ? 11.388 -8.447 5.420 1.00 87.81 107 GLU A N 1
ATOM 867 C CA . GLU A 1 107 ? 12.100 -9.549 4.758 1.00 87.81 107 GLU A CA 1
ATOM 868 C C . GLU A 1 107 ? 11.338 -9.998 3.508 1.00 87.81 107 GLU A C 1
ATOM 870 O O . GLU A 1 107 ? 11.953 -10.235 2.467 1.00 87.81 107 GLU A O 1
ATOM 875 N N . MET A 1 108 ? 10.004 -10.037 3.575 1.00 86.56 108 MET A N 1
ATOM 876 C CA . MET A 1 108 ? 9.162 -10.313 2.407 1.00 86.56 108 MET A CA 1
ATOM 877 C C . MET A 1 108 ? 9.247 -9.192 1.366 1.00 86.56 108 MET A C 1
ATOM 879 O O . MET A 1 108 ? 9.510 -9.483 0.199 1.00 86.56 108 MET A O 1
ATOM 883 N N . LEU A 1 109 ? 9.173 -7.920 1.779 1.00 86.38 109 LEU A N 1
ATOM 884 C CA . LEU A 1 109 ? 9.338 -6.776 0.867 1.00 86.38 109 LEU A CA 1
ATOM 885 C C . LEU A 1 109 ? 10.689 -6.788 0.142 1.00 86.38 109 LEU A C 1
ATOM 887 O O . LEU A 1 109 ? 10.774 -6.466 -1.042 1.00 86.38 109 LEU A O 1
ATOM 891 N N . LYS A 1 110 ? 11.748 -7.197 0.847 1.00 86.00 110 LYS A N 1
ATOM 892 C CA . LYS A 1 110 ? 13.092 -7.348 0.281 1.00 86.00 110 LYS A CA 1
ATOM 893 C C . LYS A 1 110 ? 13.181 -8.460 -0.763 1.00 86.00 110 LYS A C 1
ATOM 895 O O . LYS A 1 110 ? 14.024 -8.378 -1.654 1.00 86.00 110 LYS A O 1
ATOM 900 N N . SER A 1 111 ? 12.377 -9.512 -0.613 1.00 82.44 111 SER A N 1
ATOM 901 C CA . SER A 1 111 ? 12.296 -10.602 -1.588 1.00 82.44 111 SER A CA 1
ATOM 902 C C . SER A 1 111 ? 11.381 -10.294 -2.771 1.00 82.44 111 SER A C 1
ATOM 904 O O . SER A 1 111 ? 11.557 -10.916 -3.814 1.00 82.44 111 SER A O 1
ATOM 906 N N . GLY A 1 112 ? 10.454 -9.347 -2.602 1.00 79.38 112 GLY A N 1
ATOM 907 C CA . GLY A 1 112 ? 9.518 -8.920 -3.631 1.00 79.38 112 GLY A CA 1
ATOM 908 C C . GLY A 1 112 ? 10.162 -8.074 -4.726 1.00 79.38 112 GLY A C 1
ATOM 909 O O . GLY A 1 112 ? 11.260 -7.521 -4.581 1.00 79.38 112 GLY A O 1
ATOM 910 N N . TYR A 1 113 ? 9.442 -7.953 -5.832 1.00 78.50 113 TYR A N 1
ATOM 911 C CA . TYR A 1 113 ? 9.910 -7.318 -7.053 1.00 78.50 113 TYR A CA 1
ATOM 912 C C . TYR A 1 113 ? 8.798 -6.494 -7.703 1.00 78.50 113 TYR A C 1
ATOM 914 O O . TYR A 1 113 ? 7.640 -6.891 -7.724 1.00 78.50 113 TYR A O 1
ATOM 922 N N . ILE A 1 114 ? 9.159 -5.349 -8.276 1.00 74.44 114 ILE A N 1
ATOM 923 C CA . ILE A 1 114 ? 8.319 -4.639 -9.242 1.00 74.44 114 ILE A CA 1
ATOM 924 C C . ILE A 1 114 ? 9.157 -4.522 -10.506 1.00 74.44 114 ILE A C 1
ATOM 926 O O . ILE A 1 114 ? 10.294 -4.040 -10.432 1.00 74.44 114 ILE A O 1
ATOM 930 N N . ASP A 1 115 ? 8.615 -4.968 -11.641 1.00 66.81 115 ASP A N 1
ATOM 931 C CA . ASP A 1 115 ? 9.284 -4.789 -12.927 1.00 66.81 115 ASP A CA 1
ATOM 932 C C . ASP A 1 115 ? 9.654 -3.319 -13.134 1.00 66.81 115 ASP A C 1
ATOM 934 O O . ASP A 1 115 ? 8.885 -2.407 -12.827 1.00 66.81 115 ASP A O 1
ATOM 938 N N . HIS A 1 116 ? 10.867 -3.078 -13.634 1.00 63.06 116 HIS A N 1
ATOM 939 C CA . HIS A 1 116 ? 11.437 -1.734 -13.739 1.00 63.06 116 HIS A CA 1
ATOM 940 C C . HIS A 1 116 ? 10.557 -0.777 -14.560 1.00 63.06 116 HIS A C 1
ATOM 942 O O . HIS A 1 116 ? 10.683 0.440 -14.410 1.00 63.06 116 HIS A O 1
ATOM 948 N N . GLN A 1 117 ? 9.694 -1.312 -15.429 1.00 60.62 117 GLN A N 1
ATOM 949 C CA . GLN A 1 117 ? 8.762 -0.541 -16.242 1.00 60.62 117 GLN A CA 1
ATOM 950 C C . GLN A 1 117 ? 7.410 -0.294 -15.550 1.00 60.62 117 GLN A C 1
ATOM 952 O O . GLN A 1 117 ? 6.717 0.641 -15.941 1.00 60.62 117 GLN A O 1
ATOM 957 N N . SER A 1 118 ? 7.070 -1.052 -14.500 1.00 57.62 118 SER A N 1
ATOM 958 C CA . SER A 1 118 ? 5.908 -0.871 -13.602 1.00 57.62 118 SER A CA 1
ATOM 959 C C . SER A 1 118 ? 6.173 0.085 -12.445 1.00 57.62 118 SER A C 1
ATOM 961 O O . SER A 1 118 ? 5.396 0.204 -11.506 1.00 57.62 118 SER A O 1
ATOM 963 N N . PHE A 1 119 ? 7.298 0.778 -12.483 1.00 60.81 119 PHE A N 1
ATOM 964 C CA . PHE A 1 119 ? 7.814 1.534 -11.361 1.00 60.81 119 PHE A CA 1
ATOM 965 C C . PHE A 1 119 ? 7.482 3.028 -11.465 1.00 60.81 119 PHE A C 1
ATOM 967 O O . PHE A 1 119 ? 7.500 3.590 -12.557 1.00 60.81 119 PHE A O 1
ATOM 974 N N . GLY A 1 120 ? 7.240 3.699 -10.333 1.00 62.19 120 GLY A N 1
ATOM 975 C CA . GLY A 1 120 ? 7.097 5.162 -10.266 1.00 62.19 120 GLY A CA 1
ATOM 976 C C . GLY A 1 120 ? 5.664 5.682 -10.143 1.00 62.19 120 GLY A C 1
ATOM 977 O O . GLY A 1 120 ? 5.472 6.887 -9.987 1.00 62.19 120 GLY A O 1
ATOM 978 N N . LEU A 1 121 ? 4.653 4.810 -10.140 1.00 66.81 121 LEU A N 1
ATOM 979 C CA . LEU A 1 121 ? 3.248 5.204 -10.031 1.00 66.81 121 LEU A CA 1
ATOM 980 C C . LEU A 1 121 ? 2.977 6.066 -8.795 1.00 66.81 121 LEU A C 1
ATOM 982 O O . LEU A 1 121 ? 2.263 7.069 -8.889 1.00 66.81 121 LEU A O 1
ATOM 986 N N . ILE A 1 122 ? 3.532 5.682 -7.644 1.00 67.12 122 ILE A N 1
ATOM 987 C CA . ILE A 1 122 ? 3.250 6.355 -6.379 1.00 67.12 122 ILE A CA 1
ATOM 988 C C . ILE A 1 122 ? 3.895 7.737 -6.343 1.00 67.12 122 ILE A C 1
ATOM 990 O O . ILE A 1 122 ? 3.246 8.727 -5.983 1.00 67.12 122 ILE A O 1
ATOM 994 N N . ASN A 1 123 ? 5.157 7.821 -6.760 1.00 64.62 123 ASN A N 1
ATOM 995 C CA . ASN A 1 123 ? 5.888 9.083 -6.778 1.00 64.62 123 ASN A CA 1
ATOM 996 C C . ASN A 1 123 ? 5.365 10.049 -7.847 1.00 64.62 123 ASN A C 1
ATOM 998 O O . ASN A 1 123 ? 5.265 11.246 -7.564 1.00 64.62 123 ASN A O 1
ATOM 1002 N N . ASP A 1 124 ? 4.978 9.548 -9.020 1.00 66.75 124 ASP A N 1
ATOM 1003 C CA . ASP A 1 124 ? 4.546 10.382 -10.143 1.00 66.75 124 ASP A CA 1
ATOM 1004 C C . ASP A 1 124 ? 3.100 10.873 -9.995 1.00 66.75 124 ASP A C 1
ATOM 1006 O O . ASP A 1 124 ? 2.806 12.011 -10.360 1.00 66.75 124 ASP A O 1
ATOM 1010 N N . ASN A 1 125 ? 2.194 10.062 -9.430 1.00 64.94 125 ASN A N 1
ATOM 1011 C CA . ASN A 1 125 ? 0.774 10.431 -9.316 1.00 64.94 125 ASN A CA 1
ATOM 1012 C C . ASN A 1 125 ? 0.411 11.081 -7.979 1.00 64.94 125 ASN A C 1
ATOM 1014 O O . ASN A 1 125 ? -0.508 11.908 -7.914 1.00 64.94 125 ASN A O 1
ATOM 1018 N N . TYR A 1 126 ? 1.100 10.706 -6.899 1.00 71.38 126 TYR A N 1
ATOM 1019 C CA . TYR A 1 126 ? 0.730 11.150 -5.557 1.00 71.38 126 TYR A CA 1
ATOM 1020 C C . TYR A 1 126 ? 1.775 12.045 -4.907 1.00 71.38 126 TYR A C 1
ATOM 1022 O O . TYR A 1 126 ? 1.401 12.798 -4.013 1.00 71.38 126 TYR A O 1
ATOM 1030 N N . HIS A 1 127 ? 3.036 12.037 -5.356 1.00 70.06 127 HIS A N 1
ATOM 1031 C CA . HIS A 1 127 ? 4.105 12.888 -4.811 1.00 70.06 127 HIS A CA 1
ATOM 1032 C C . HIS A 1 127 ? 4.212 12.831 -3.270 1.00 70.06 127 HIS A C 1
ATOM 1034 O O . HIS A 1 127 ? 4.449 13.848 -2.617 1.00 70.06 127 HIS A O 1
ATOM 1040 N N . GLY A 1 128 ? 3.970 11.660 -2.670 1.00 73.12 128 GLY A N 1
ATOM 1041 C CA . GLY A 1 128 ? 3.947 11.488 -1.211 1.00 73.12 128 GLY A CA 1
ATOM 1042 C C . GLY A 1 128 ? 2.682 12.004 -0.502 1.00 73.12 128 GLY A C 1
ATOM 1043 O O . GLY A 1 128 ? 2.667 12.110 0.722 1.00 73.12 128 GLY A O 1
ATOM 1044 N N . ASP A 1 129 ? 1.607 12.325 -1.229 1.00 85.88 129 ASP A N 1
ATOM 1045 C CA . ASP A 1 129 ? 0.306 12.684 -0.651 1.00 85.88 129 ASP A CA 1
ATOM 1046 C C . ASP A 1 129 ? -0.397 11.441 -0.079 1.00 85.88 129 ASP A C 1
ATOM 1048 O O . ASP A 1 129 ? -1.157 10.743 -0.761 1.00 85.88 129 ASP A O 1
ATOM 1052 N N . PHE A 1 130 ? -0.171 11.189 1.213 1.00 89.94 130 PHE A N 1
ATOM 1053 C CA . PHE A 1 130 ? -0.755 10.058 1.938 1.00 89.94 130 PHE A CA 1
ATOM 1054 C C . PHE A 1 130 ? -2.280 10.010 1.879 1.00 89.94 130 PHE A C 1
ATOM 1056 O O . PHE A 1 130 ? -2.853 8.921 1.888 1.00 89.94 130 PHE A O 1
ATOM 1063 N N . LYS A 1 131 ? -2.960 11.159 1.772 1.00 88.56 131 LYS A N 1
ATOM 1064 C CA . LYS A 1 131 ? -4.420 11.181 1.661 1.00 88.56 131 LYS A CA 1
ATOM 1065 C C . LYS A 1 131 ? -4.864 10.575 0.339 1.00 88.56 131 LYS A C 1
ATOM 1067 O O . LYS A 1 131 ? -5.783 9.758 0.333 1.00 88.56 131 LYS A O 1
ATOM 1072 N N . LYS A 1 132 ? -4.231 10.961 -0.769 1.00 86.06 132 LYS A N 1
ATOM 1073 C CA . LYS A 1 132 ? -4.561 10.397 -2.083 1.00 86.06 132 LYS A CA 1
ATOM 1074 C C . LYS A 1 132 ? -4.172 8.927 -2.181 1.00 86.06 132 LYS A C 1
ATOM 1076 O O . LYS A 1 132 ? -4.964 8.146 -2.696 1.00 86.06 132 LYS A O 1
ATOM 1081 N N . MET A 1 133 ? -3.017 8.545 -1.631 1.00 88.50 133 MET A N 1
ATOM 1082 C CA . MET A 1 133 ? -2.597 7.140 -1.554 1.00 88.50 133 MET A CA 1
ATOM 1083 C C . MET A 1 133 ? -3.615 6.305 -0.772 1.00 88.50 133 MET A C 1
ATOM 1085 O O . MET A 1 133 ? -4.062 5.268 -1.248 1.00 88.50 133 MET A O 1
ATOM 1089 N N . TYR A 1 134 ? -4.054 6.787 0.393 1.00 90.50 134 TYR A N 1
ATOM 1090 C CA . TYR A 1 134 ? -5.106 6.138 1.172 1.00 90.50 134 TYR A CA 1
ATOM 1091 C C . TYR A 1 134 ? -6.414 6.025 0.387 1.00 90.50 134 TYR A C 1
ATOM 1093 O O . TYR A 1 134 ? -6.978 4.939 0.305 1.00 90.50 134 TYR A O 1
ATOM 1101 N N . GLN A 1 135 ? -6.886 7.124 -0.213 1.00 88.38 135 GLN A N 1
ATOM 1102 C CA . GLN A 1 135 ? -8.118 7.138 -1.009 1.00 88.38 135 GLN A CA 1
ATOM 1103 C C . GLN A 1 135 ? -8.066 6.135 -2.157 1.00 88.38 135 GLN A C 1
ATOM 1105 O O . GLN A 1 135 ? -9.057 5.459 -2.402 1.00 88.38 135 GLN A O 1
ATOM 1110 N N . PHE A 1 136 ? -6.915 6.025 -2.814 1.00 86.69 136 PHE A N 1
ATOM 1111 C CA . PHE A 1 136 ? -6.673 5.049 -3.862 1.00 86.69 136 PHE A CA 1
ATOM 1112 C C . PHE A 1 136 ? -6.696 3.606 -3.335 1.00 86.69 136 PHE A C 1
ATOM 1114 O O . PHE A 1 136 ? -7.302 2.737 -3.956 1.00 86.69 136 PHE A O 1
ATOM 1121 N N . VAL A 1 137 ? -6.106 3.335 -2.166 1.00 89.44 137 VAL A N 1
ATOM 1122 C CA . VAL A 1 137 ? -6.174 2.002 -1.545 1.00 89.44 137 VAL A CA 1
ATOM 1123 C C . VAL A 1 137 ? -7.622 1.601 -1.273 1.00 89.44 137 VAL A C 1
ATOM 1125 O O . VAL A 1 137 ? -8.002 0.480 -1.585 1.00 89.44 137 VAL A O 1
ATOM 1128 N N . VAL A 1 138 ? -8.438 2.503 -0.722 1.00 89.81 138 VAL A N 1
ATOM 1129 C CA . VAL A 1 138 ? -9.801 2.169 -0.267 1.00 89.81 138 VAL A CA 1
ATOM 1130 C C . VAL A 1 138 ? -10.903 2.423 -1.299 1.00 89.81 138 VAL A C 1
ATOM 1132 O O . VAL A 1 138 ? -12.081 2.243 -0.983 1.00 89.81 138 VAL A O 1
ATOM 1135 N N . SER A 1 139 ? -10.571 2.883 -2.503 1.00 87.00 139 SER A N 1
ATOM 1136 C CA . SER A 1 139 ? -11.538 3.055 -3.588 1.00 87.00 139 SER A CA 1
ATOM 1137 C C . SER A 1 139 ? -11.738 1.765 -4.383 1.00 87.00 139 SER A C 1
ATOM 1139 O O . SER A 1 139 ? -11.007 0.790 -4.225 1.00 87.00 139 SER A O 1
ATOM 1141 N N . ASN A 1 140 ? -12.712 1.768 -5.287 1.00 82.44 140 ASN A N 1
ATOM 1142 C CA . ASN A 1 140 ? -12.897 0.733 -6.301 1.00 82.44 140 ASN A CA 1
ATOM 1143 C C . ASN A 1 140 ? -11.973 0.894 -7.524 1.00 82.44 140 ASN A C 1
ATOM 1145 O O . ASN A 1 140 ? -12.312 0.406 -8.601 1.00 82.44 140 ASN A O 1
ATOM 1149 N N . SER A 1 141 ? -10.846 1.599 -7.383 1.00 81.56 141 SER A N 1
ATOM 1150 C CA . SER A 1 141 ? -9.854 1.693 -8.450 1.00 81.56 141 SER A CA 1
ATOM 1151 C C . SER A 1 141 ? -9.035 0.409 -8.544 1.00 81.56 141 SER A C 1
ATOM 1153 O O . SER A 1 141 ? -8.774 -0.211 -7.513 1.00 81.56 141 SER A O 1
ATOM 1155 N N . SER A 1 142 ? -8.558 0.069 -9.738 1.00 80.56 142 SER A N 1
ATOM 1156 C CA . SER A 1 142 ? -7.593 -1.012 -9.950 1.00 80.56 142 SER A CA 1
ATOM 1157 C C . SER A 1 142 ? -6.247 -0.500 -10.465 1.00 80.56 142 SER A C 1
ATOM 1159 O O . SER A 1 142 ? -6.158 0.608 -11.005 1.00 80.56 142 SER A O 1
ATOM 1161 N N . ILE A 1 143 ? -5.201 -1.303 -10.254 1.00 80.00 143 ILE A N 1
ATOM 1162 C CA . ILE A 1 143 ? -3.920 -1.210 -10.966 1.00 80.00 143 ILE A CA 1
ATOM 1163 C C . ILE A 1 143 ? -3.944 -2.287 -12.035 1.00 80.00 143 ILE A C 1
ATOM 1165 O O . ILE A 1 143 ? -4.017 -3.466 -11.706 1.00 80.00 143 ILE A O 1
ATOM 1169 N N . ILE A 1 144 ? -3.873 -1.888 -13.298 1.00 78.62 144 ILE A N 1
ATOM 1170 C CA . ILE A 1 144 ? -3.680 -2.833 -14.397 1.00 78.62 144 ILE A CA 1
ATOM 1171 C C . ILE A 1 144 ? -2.204 -2.813 -14.745 1.00 78.62 144 ILE A C 1
ATOM 1173 O O . ILE A 1 144 ? -1.696 -1.758 -15.113 1.00 78.62 144 ILE A O 1
ATOM 1177 N N . ILE A 1 145 ? -1.551 -3.958 -14.606 1.00 78.31 145 ILE A N 1
ATOM 1178 C CA . ILE A 1 145 ? -0.160 -4.217 -14.952 1.00 78.31 145 ILE A CA 1
ATOM 1179 C C . ILE A 1 145 ? -0.210 -5.125 -16.174 1.00 78.31 145 ILE A C 1
ATOM 1181 O O . ILE A 1 145 ? -0.725 -6.235 -16.090 1.00 78.31 145 ILE A O 1
ATOM 1185 N N . ASP A 1 146 ? 0.289 -4.662 -17.314 1.00 69.44 146 ASP A N 1
ATOM 1186 C CA . ASP A 1 146 ? 0.384 -5.496 -18.514 1.00 69.44 146 ASP A CA 1
ATOM 1187 C C . ASP A 1 146 ? 1.841 -5.592 -18.969 1.00 69.44 146 ASP A C 1
ATOM 1189 O O . ASP A 1 146 ? 2.542 -4.577 -19.070 1.00 69.44 146 ASP A O 1
ATOM 1193 N N . ASN A 1 147 ? 2.302 -6.820 -19.193 1.00 65.81 147 ASN A N 1
ATOM 1194 C CA . ASN A 1 147 ? 3.630 -7.124 -19.703 1.00 65.81 147 ASN A CA 1
ATOM 1195 C C . ASN A 1 147 ? 3.500 -8.103 -20.881 1.00 65.81 147 ASN A C 1
ATOM 1197 O O . ASN A 1 147 ? 3.024 -9.230 -20.729 1.00 65.81 147 ASN A O 1
ATOM 1201 N N . ASP A 1 148 ? 3.991 -7.674 -22.045 1.00 58.75 148 ASP A N 1
ATOM 1202 C CA . ASP A 1 148 ? 4.014 -8.418 -23.312 1.00 58.75 148 ASP A CA 1
ATOM 1203 C C . ASP A 1 148 ? 4.938 -9.661 -23.315 1.00 58.75 148 ASP A C 1
ATOM 1205 O O . ASP A 1 148 ? 5.213 -10.219 -24.377 1.00 58.75 148 ASP A O 1
ATOM 1209 N N . ASN A 1 149 ? 5.437 -10.127 -22.165 1.00 53.03 149 ASN A N 1
ATOM 1210 C CA . ASN A 1 149 ? 6.291 -11.319 -22.061 1.00 53.03 149 ASN A CA 1
ATOM 1211 C C . ASN A 1 149 ? 5.506 -12.650 -22.178 1.00 53.03 149 ASN A C 1
ATOM 1213 O O . ASN A 1 149 ? 5.699 -13.568 -21.377 1.00 53.03 149 ASN A O 1
ATOM 1217 N N . HIS A 1 150 ? 4.612 -12.738 -23.168 1.00 51.66 150 HIS A N 1
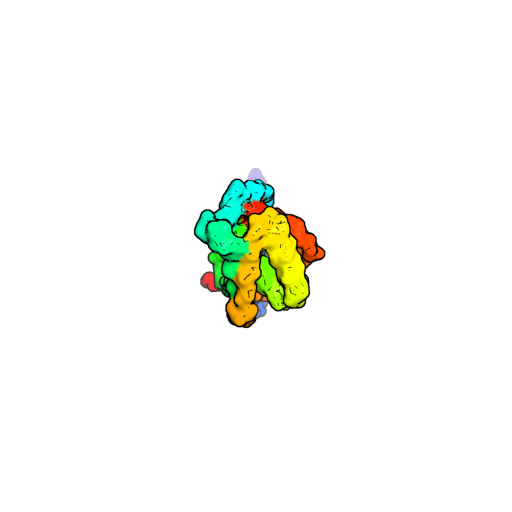ATOM 1218 C CA . HIS A 1 150 ? 3.851 -13.939 -23.536 1.00 51.66 150 HIS A CA 1
ATOM 1219 C C . HIS A 1 150 ? 4.519 -14.748 -24.659 1.00 51.66 150 HIS A C 1
ATOM 1221 O O . HIS A 1 150 ? 5.080 -14.145 -25.604 1.00 51.66 150 HIS A O 1
#

Radius of gyration: 21.2 Å; chains: 1; bounding box: 36×27×82 Å

Secondary structure (DSSP, 8-state):
-------------------S-----EEEE-S--PBPSS-S-HHHHHHTEEEE---EE-SS-EEE-SHHHHHHHHHHHHHHHS-HHHHHHHHHHHHHHHSPEEEE-HHHHHH-EE-TTS--HHHHHHTT-HHHHHHHHHBS--EEEE----

Foldseek 3Di:
DDDDDDDDPDDDDDDDPDDPDDWPKDKDKPPQLAFDPDLDDPVQVVVLEDEALAAAEQPAKDKAQGLNNLSSPVVLQCLVPHDPVLVVVLQVVLCVVRVGGYDYDPVSSVVYDYPPSNHDCCCVPCVSVSVVSNSSSRGRIIITTHTPPD